Protein AF-A0A0F9NJD5-F1 (afdb_monomer)

Secondary structure (DSSP, 8-state):
-EESSGGGTT---TT--S-TT-EE----TTBTTHHHHHHHHHHHHHHTT--HHHHHHHHHHHHHHHHHHHHS--B---PPPPPS--GGGS---HHHHHHHHHHHHHHHHHHHHHHHT--------

Nearest PDB structures (foldseek):
  8gym-assembly1_t5  TM=2.959E-01  e=9.365E-01  Tetrahymena thermophila SB210
  6ipc-assembly1_F  TM=2.265E-01  e=3.013E+00  Homo sapiens

pLDDT: mean 86.17, std 15.07, range [48.91, 98.69]

Solvent-accessible surface area (backbone atoms only — not comparable to full-atom values): 7661 Å² total; per-residue (Å²): 73,37,60,93,45,79,90,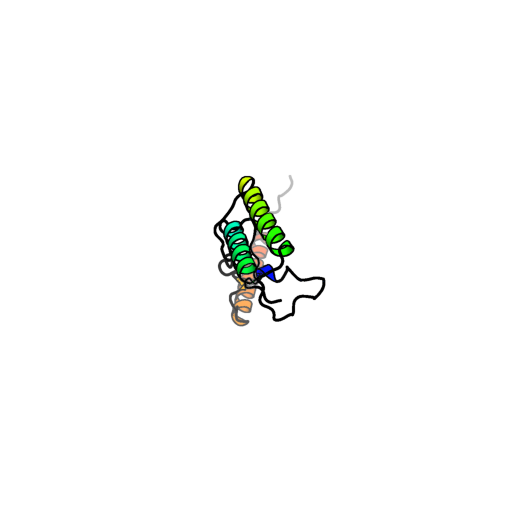46,71,82,67,74,69,92,81,64,79,63,53,67,80,43,80,49,86,86,80,48,54,47,26,68,62,31,33,60,52,37,39,52,48,27,54,53,39,50,76,73,66,52,58,70,66,61,36,49,52,32,43,53,47,18,51,51,22,50,55,49,39,74,80,42,84,57,42,79,83,76,76,82,78,74,74,78,77,55,84,81,73,54,87,68,49,73,69,56,52,54,55,52,50,52,56,51,53,53,51,52,53,51,52,50,50,55,61,72,74,64,72,80,83,79,80,84,128

Foldseek 3Di:
DDEPAPVCPVPDDPVCPDDPPDYDYDADLLAPCRLVVLLVVLVVCVVVPHDPVVSVVSNVVSVVSVVVVVVDHHDHDDHPDDPDDDPVPPPCDPVNVVVVVVVVVVVVVVVVVCVVVPDDDDDDD

Organism: NCBI:txid412755

Mean predicted aligned error: 13.45 Å

Structure (mmCIF, N/CA/C/O backbone):
data_AF-A0A0F9NJD5-F1
#
_entry.id   AF-A0A0F9NJD5-F1
#
loop_
_atom_site.group_PDB
_atom_site.id
_atom_site.type_symbol
_atom_site.label_atom_id
_atom_site.label_alt_id
_atom_site.label_comp_id
_atom_site.label_asym_id
_atom_site.label_entity_id
_atom_site.label_seq_id
_atom_site.pdbx_PDB_ins_code
_atom_site.Cartn_x
_atom_site.Cartn_y
_atom_site.Cartn_z
_atom_site.occupancy
_atom_site.B_iso_or_equiv
_atom_site.auth_seq_id
_atom_site.auth_comp_id
_atom_site.auth_asym_id
_atom_site.auth_atom_id
_atom_site.pdbx_PDB_model_num
ATOM 1 N N . MET A 1 1 ? 0.118 -15.880 6.709 1.00 90.31 1 MET A N 1
ATOM 2 C CA . MET A 1 1 ? -0.536 -14.873 5.875 1.00 90.31 1 MET A CA 1
ATOM 3 C C . MET A 1 1 ? -0.561 -15.337 4.432 1.00 90.31 1 MET A C 1
ATOM 5 O O . MET A 1 1 ? 0.394 -15.970 3.986 1.00 90.31 1 MET A O 1
ATOM 9 N N . ILE A 1 2 ? -1.639 -15.016 3.721 1.00 92.00 2 ILE A N 1
ATOM 10 C CA . ILE A 1 2 ? -1.858 -15.332 2.306 1.00 92.00 2 ILE A CA 1
ATOM 11 C C . ILE A 1 2 ? -1.701 -14.042 1.497 1.00 92.00 2 ILE A C 1
ATOM 13 O O . ILE A 1 2 ? -2.419 -13.074 1.734 1.00 92.00 2 ILE A O 1
ATOM 17 N N . HIS A 1 3 ? -0.789 -14.029 0.523 1.00 92.81 3 HIS A N 1
ATOM 18 C CA . HIS A 1 3 ? -0.628 -12.903 -0.404 1.00 92.81 3 HIS A CA 1
ATOM 19 C C . HIS A 1 3 ? -1.427 -13.122 -1.687 1.00 92.81 3 HIS A C 1
ATOM 21 O O . HIS A 1 3 ? -1.485 -14.233 -2.207 1.00 92.81 3 HIS A O 1
ATOM 27 N N . ALA A 1 4 ? -1.957 -12.043 -2.268 1.00 89.69 4 ALA A N 1
ATOM 28 C CA . ALA A 1 4 ? -2.620 -12.090 -3.579 1.00 89.69 4 ALA A CA 1
ATOM 29 C C . ALA A 1 4 ? -1.657 -12.378 -4.753 1.00 89.69 4 ALA A C 1
ATOM 31 O O . ALA A 1 4 ? -2.088 -12.733 -5.848 1.00 89.69 4 ALA A O 1
ATOM 32 N N . ARG A 1 5 ? -0.350 -12.190 -4.537 1.00 89.19 5 ARG A N 1
ATOM 33 C CA . ARG A 1 5 ? 0.719 -12.344 -5.528 1.00 89.19 5 ARG A CA 1
ATOM 34 C C . ARG A 1 5 ? 1.694 -13.425 -5.085 1.00 89.19 5 ARG A C 1
ATOM 36 O O . ARG A 1 5 ? 2.274 -13.321 -4.007 1.00 89.19 5 ARG A O 1
ATOM 43 N N . GLU A 1 6 ? 1.929 -14.418 -5.937 1.00 88.62 6 GLU A N 1
ATOM 44 C CA . GLU A 1 6 ? 2.826 -15.537 -5.621 1.00 88.62 6 GLU A CA 1
ATOM 45 C C . GLU A 1 6 ? 4.279 -15.076 -5.405 1.00 88.62 6 GLU A C 1
ATOM 47 O O . GLU A 1 6 ? 4.971 -15.568 -4.514 1.00 88.62 6 GLU A O 1
ATOM 52 N N . ASP A 1 7 ? 4.721 -14.038 -6.126 1.00 87.31 7 ASP A N 1
ATOM 53 C CA . ASP A 1 7 ? 6.053 -13.444 -5.965 1.00 87.31 7 ASP A CA 1
ATOM 54 C C . ASP A 1 7 ? 6.249 -12.703 -4.626 1.00 87.31 7 ASP A C 1
ATOM 56 O O . ASP A 1 7 ? 7.376 -12.348 -4.260 1.00 87.31 7 ASP A O 1
ATOM 60 N N . TYR A 1 8 ? 5.176 -12.497 -3.855 1.00 91.75 8 TYR A N 1
ATOM 61 C CA . TYR A 1 8 ? 5.230 -11.913 -2.513 1.00 91.75 8 TYR A CA 1
ATOM 62 C C . TYR A 1 8 ? 5.348 -12.954 -1.401 1.00 91.75 8 TYR A C 1
ATOM 64 O O . TYR A 1 8 ? 5.626 -12.573 -0.268 1.00 91.75 8 TYR A O 1
ATOM 72 N N . ASN A 1 9 ? 5.293 -14.255 -1.706 1.00 90.38 9 ASN A N 1
ATOM 73 C CA . ASN A 1 9 ? 5.506 -15.321 -0.717 1.00 90.38 9 ASN A CA 1
ATOM 74 C C . ASN A 1 9 ? 6.897 -15.281 -0.053 1.00 90.38 9 ASN A C 1
ATOM 76 O O . ASN A 1 9 ? 7.114 -15.920 0.971 1.00 90.38 9 ASN A O 1
ATOM 80 N N . ARG A 1 10 ? 7.847 -14.500 -0.581 1.00 91.94 10 ARG A N 1
ATOM 81 C CA . ARG A 1 10 ? 9.134 -14.224 0.081 1.00 91.94 10 ARG A CA 1
ATOM 82 C C . ARG A 1 10 ? 9.047 -13.224 1.243 1.00 91.94 10 ARG A C 1
ATOM 84 O O . ARG A 1 10 ? 9.979 -13.137 2.033 1.00 91.94 10 ARG A O 1
ATOM 91 N N . ILE A 1 11 ? 7.980 -12.431 1.315 1.00 91.00 11 ILE A N 1
ATOM 92 C CA . ILE A 1 11 ? 7.742 -11.451 2.379 1.00 91.00 11 ILE A CA 1
ATOM 93 C C . ILE A 1 11 ? 6.932 -12.171 3.448 1.00 91.00 11 ILE A C 1
ATOM 95 O O . ILE A 1 11 ? 5.827 -12.624 3.163 1.00 91.00 11 ILE A O 1
ATOM 99 N N . GLN A 1 12 ? 7.490 -12.296 4.650 1.00 91.31 12 GLN A N 1
ATOM 100 C CA . GLN A 1 12 ? 6.913 -13.042 5.769 1.00 91.31 12 GLN A CA 1
ATOM 101 C C . GLN A 1 12 ? 6.932 -12.195 7.042 1.00 91.31 12 GLN A C 1
ATOM 103 O O . GLN A 1 12 ? 7.767 -11.299 7.169 1.00 91.31 12 GLN A O 1
ATOM 108 N N . ASP A 1 13 ? 6.021 -12.481 7.971 1.00 93.12 13 ASP A N 1
ATOM 109 C CA . ASP A 1 13 ? 6.026 -11.889 9.310 1.00 93.12 13 ASP A CA 1
ATOM 110 C C . ASP A 1 13 ? 6.982 -12.678 10.226 1.00 93.12 13 ASP A C 1
ATOM 112 O O . ASP A 1 13 ? 6.637 -13.783 10.656 1.00 93.12 13 ASP A O 1
ATOM 116 N N . PRO A 1 14 ? 8.176 -12.148 10.558 1.00 92.56 14 PRO A N 1
ATOM 117 C CA . PRO A 1 14 ? 9.144 -12.865 11.385 1.00 92.56 14 PRO A CA 1
ATOM 118 C C . PRO A 1 14 ? 8.669 -13.059 12.829 1.00 92.56 14 PRO A C 1
ATOM 120 O O . PRO A 1 14 ? 9.185 -13.930 13.524 1.00 92.56 14 PRO A O 1
ATOM 123 N N . ALA A 1 15 ? 7.711 -12.253 13.2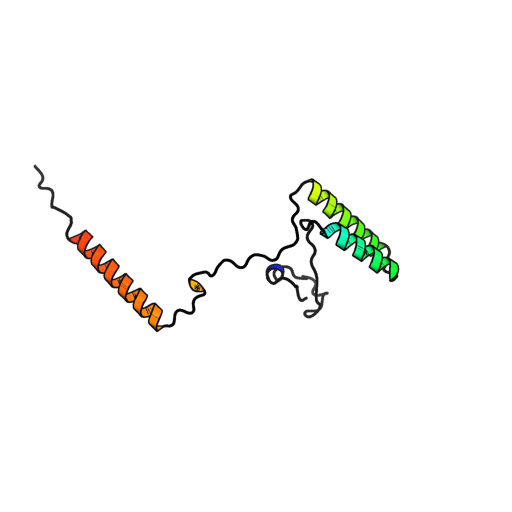96 1.00 95.19 15 ALA A N 1
ATOM 124 C CA . ALA A 1 15 ? 7.172 -12.360 14.645 1.00 95.19 15 ALA A CA 1
ATOM 125 C C . ALA A 1 15 ? 6.013 -13.367 14.746 1.00 95.19 15 ALA A C 1
ATOM 127 O O . ALA A 1 15 ? 5.595 -13.674 15.862 1.00 95.19 15 ALA A O 1
ATOM 128 N N . GLY A 1 16 ? 5.489 -13.864 13.615 1.00 92.94 16 GLY A N 1
ATOM 129 C CA . GLY A 1 16 ? 4.385 -14.829 13.576 1.00 92.94 16 GLY A CA 1
ATOM 130 C C . GLY A 1 16 ? 3.090 -14.325 14.222 1.00 92.94 16 GLY A C 1
ATOM 131 O O . GLY A 1 16 ? 2.319 -15.119 14.754 1.00 92.94 16 GLY A O 1
ATOM 132 N N . LYS A 1 17 ? 2.874 -13.007 14.227 1.00 96.56 17 LYS A N 1
ATOM 133 C CA . LYS A 1 17 ? 1.680 -12.352 14.770 1.00 96.56 17 LYS A CA 1
ATOM 134 C C . LYS A 1 17 ? 0.507 -12.386 13.798 1.00 96.56 17 LYS A C 1
ATOM 136 O O . LYS A 1 17 ? -0.630 -12.336 14.253 1.00 96.56 17 LYS A O 1
ATOM 141 N N . ILE A 1 18 ? 0.775 -12.462 12.496 1.00 94.56 18 ILE A N 1
ATOM 142 C CA . ILE A 1 18 ? -0.263 -12.581 11.471 1.00 94.56 18 ILE A CA 1
ATOM 143 C C . ILE A 1 18 ? -0.574 -14.072 11.241 1.00 94.56 18 ILE A C 1
ATOM 145 O O . ILE A 1 18 ? 0.330 -14.820 10.842 1.00 94.56 18 ILE A O 1
ATOM 149 N N . PRO A 1 19 ? -1.826 -14.524 11.452 1.00 96.19 19 PRO A N 1
ATOM 150 C CA . PRO A 1 19 ? -2.264 -15.886 11.168 1.00 96.19 19 PRO A CA 1
ATOM 151 C C . PRO A 1 19 ? -1.862 -16.386 9.777 1.00 96.19 19 PRO A C 1
ATOM 153 O O . PRO A 1 19 ? -1.709 -15.626 8.812 1.00 96.19 19 PRO A O 1
ATOM 156 N N . ILE A 1 20 ? -1.670 -17.703 9.654 1.00 93.88 20 ILE A N 1
ATOM 157 C CA . ILE A 1 20 ? -1.191 -18.308 8.405 1.00 93.88 20 ILE A CA 1
ATOM 158 C C . ILE A 1 20 ? -2.185 -18.117 7.250 1.00 93.88 20 ILE A C 1
ATOM 160 O O . ILE A 1 20 ? -1.762 -17.917 6.114 1.00 93.88 20 ILE A O 1
ATOM 164 N N . ASP A 1 21 ? -3.470 -18.089 7.565 1.00 95.31 21 ASP A N 1
ATOM 165 C CA . ASP A 1 21 ? -4.613 -18.007 6.663 1.00 95.31 21 ASP A CA 1
ATOM 166 C C . ASP A 1 21 ? -5.171 -16.588 6.486 1.00 95.31 21 ASP A C 1
ATOM 168 O O . ASP A 1 21 ? -6.071 -16.386 5.673 1.00 95.31 21 ASP A O 1
ATOM 172 N N . GLU A 1 22 ? -4.628 -15.589 7.190 1.00 96.12 22 GLU A N 1
ATOM 173 C CA . GLU A 1 22 ? -5.085 -14.207 7.045 1.00 96.12 22 GLU A CA 1
ATOM 174 C C . GLU A 1 22 ? -4.681 -13.644 5.669 1.00 96.12 22 GLU A C 1
ATOM 176 O O . GLU A 1 22 ? -3.484 -13.644 5.341 1.00 96.12 22 GLU A O 1
ATOM 181 N N . PRO A 1 23 ? -5.638 -13.166 4.848 1.00 96.00 23 PRO A N 1
ATOM 182 C CA . PRO A 1 23 ? -5.333 -12.523 3.580 1.00 96.00 23 PRO A CA 1
ATOM 183 C C . PRO A 1 23 ? -4.716 -11.146 3.821 1.00 96.00 23 PRO A C 1
ATOM 185 O O . PRO A 1 23 ? -5.301 -10.288 4.479 1.00 96.00 23 PRO A O 1
ATOM 188 N N . VAL A 1 24 ? -3.545 -10.916 3.234 1.00 95.56 24 VAL A N 1
ATOM 189 C CA . VAL A 1 24 ? -2.802 -9.661 3.352 1.00 95.56 24 VAL A CA 1
ATOM 190 C C . VAL A 1 24 ? -2.600 -9.050 1.971 1.00 95.56 24 VAL A C 1
ATOM 192 O O . VAL A 1 24 ? -2.333 -9.739 0.982 1.00 95.56 24 VAL A O 1
ATOM 195 N N . PHE A 1 25 ? -2.717 -7.725 1.908 1.00 94.31 25 PH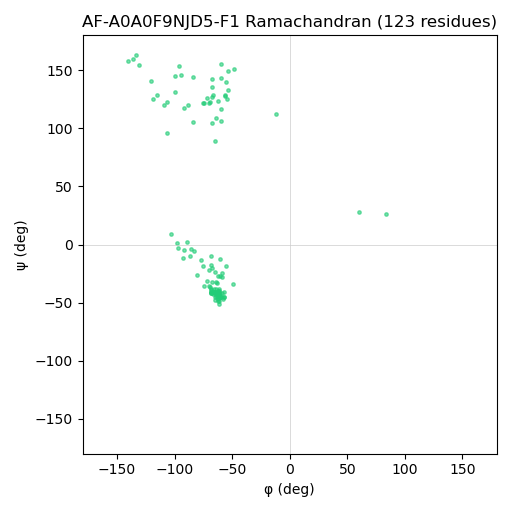E A N 1
ATOM 196 C CA . PHE A 1 25 ? -2.480 -6.950 0.700 1.00 94.31 25 PHE A CA 1
ATOM 197 C C . PHE A 1 25 ? -1.277 -6.026 0.885 1.00 94.31 25 PHE A C 1
ATOM 199 O O . PHE A 1 25 ? -1.202 -5.272 1.852 1.00 94.31 25 PHE A O 1
ATOM 206 N N . LEU A 1 26 ? -0.334 -6.081 -0.057 1.00 94.25 26 LEU A N 1
ATOM 207 C CA . LEU A 1 26 ? 0.863 -5.247 -0.054 1.00 94.25 26 LEU A CA 1
ATOM 208 C C . LEU A 1 26 ? 0.773 -4.199 -1.163 1.00 94.25 26 LEU A C 1
ATOM 210 O O . LEU A 1 26 ? 0.742 -4.544 -2.345 1.00 94.25 26 LEU A O 1
ATOM 214 N N . ILE A 1 27 ? 0.819 -2.929 -0.771 1.00 95.62 27 ILE A N 1
ATOM 215 C CA . ILE A 1 27 ? 0.900 -1.784 -1.681 1.00 95.62 27 ILE A CA 1
ATOM 216 C C . ILE A 1 27 ? 2.358 -1.327 -1.749 1.00 95.62 27 ILE A C 1
ATOM 218 O O . ILE A 1 27 ? 3.006 -1.156 -0.715 1.00 95.62 27 ILE A O 1
ATOM 222 N N . ARG A 1 28 ? 2.900 -1.125 -2.956 1.00 95.25 28 ARG A N 1
ATOM 223 C CA . ARG A 1 28 ? 4.280 -0.645 -3.130 1.00 95.25 28 ARG A CA 1
ATOM 224 C C . ARG A 1 28 ? 4.295 0.855 -3.407 1.00 95.25 28 ARG A C 1
ATOM 226 O O . ARG A 1 28 ? 3.468 1.357 -4.152 1.00 95.25 28 ARG A O 1
ATOM 233 N N . GLY A 1 29 ? 5.311 1.570 -2.915 1.00 97.00 29 GLY A N 1
ATOM 234 C CA . GLY A 1 29 ? 5.506 2.997 -3.235 1.00 97.00 29 GLY A CA 1
ATOM 235 C C . GLY A 1 29 ? 5.665 3.287 -4.735 1.00 97.00 29 GLY A C 1
ATOM 236 O O . GLY A 1 29 ? 5.338 4.373 -5.199 1.00 97.00 29 GLY A O 1
ATOM 237 N N . GLN A 1 30 ? 6.101 2.293 -5.512 1.00 97.06 30 GLN A N 1
ATOM 238 C CA . GLN A 1 30 ? 6.214 2.384 -6.969 1.00 97.06 30 GLN A CA 1
ATOM 239 C C . GLN A 1 30 ? 4.857 2.433 -7.690 1.00 97.06 30 GLN A C 1
ATOM 241 O O . GLN A 1 30 ? 4.784 2.881 -8.836 1.00 97.06 30 GLN A O 1
ATOM 246 N N . ASP A 1 31 ? 3.800 1.954 -7.041 1.00 97.25 31 ASP A N 1
ATOM 247 C CA . ASP A 1 31 ? 2.471 1.861 -7.623 1.00 97.25 31 ASP A CA 1
ATOM 248 C C . ASP A 1 31 ? 1.848 3.253 -7.678 1.00 97.25 31 ASP A C 1
ATOM 250 O O . ASP A 1 31 ? 1.684 3.908 -6.653 1.00 97.25 31 ASP A O 1
ATOM 254 N N . THR A 1 32 ? 1.477 3.706 -8.875 1.00 97.81 32 THR A N 1
ATOM 255 C CA . THR A 1 32 ? 1.027 5.092 -9.111 1.00 97.81 32 THR A CA 1
ATOM 256 C C . THR A 1 32 ? -0.189 5.479 -8.266 1.00 97.81 32 THR A C 1
ATOM 258 O O . THR A 1 32 ? -0.321 6.646 -7.938 1.00 97.81 32 THR A O 1
ATOM 261 N N . VAL A 1 33 ? -1.034 4.509 -7.898 1.00 97.94 33 VAL A N 1
ATOM 262 C CA . VAL A 1 33 ? -2.244 4.687 -7.068 1.00 97.94 33 VAL A CA 1
ATOM 263 C C . VAL A 1 33 ? -2.025 4.358 -5.586 1.00 97.94 33 VAL A C 1
ATOM 265 O O . VAL A 1 33 ? -2.964 4.354 -4.793 1.00 97.94 33 VAL A O 1
ATOM 268 N N . GLY A 1 34 ? -0.800 3.980 -5.217 1.00 98.12 34 GLY A N 1
ATOM 269 C CA . GLY A 1 34 ? -0.472 3.496 -3.885 1.00 98.12 34 GLY A CA 1
ATOM 270 C C . GLY A 1 34 ? -0.720 4.526 -2.777 1.00 98.12 34 GLY A C 1
ATOM 271 O O . GLY A 1 34 ? -1.405 4.183 -1.814 1.00 98.12 34 GLY A O 1
ATOM 272 N N . PRO A 1 35 ? -0.207 5.769 -2.888 1.00 98.56 35 PRO A N 1
ATOM 273 C CA . PRO A 1 35 ? -0.435 6.791 -1.873 1.00 98.56 35 PRO A CA 1
ATOM 274 C C . PRO A 1 35 ? -1.917 7.067 -1.619 1.00 98.56 35 PRO A C 1
ATOM 276 O O . PRO A 1 35 ? -2.343 7.136 -0.470 1.00 98.56 35 PRO A O 1
ATOM 279 N N . GLU A 1 36 ? -2.711 7.195 -2.681 1.00 98.50 36 GLU A N 1
ATOM 280 C CA . GLU A 1 36 ? -4.145 7.472 -2.603 1.00 98.50 36 GLU A CA 1
ATOM 281 C C . GLU A 1 36 ? -4.904 6.312 -1.954 1.00 98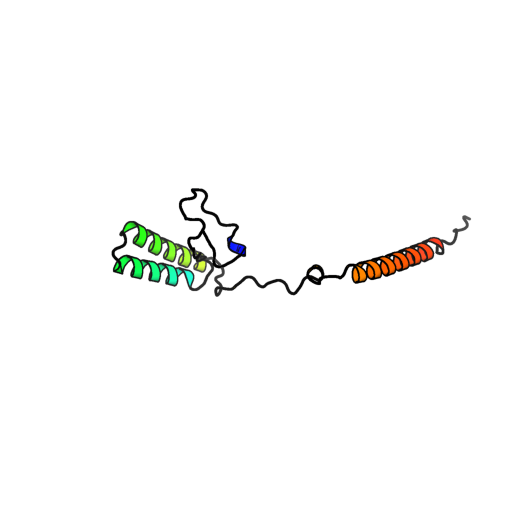.50 36 GLU A C 1
ATOM 283 O O . GLU A 1 36 ? -5.815 6.541 -1.164 1.00 98.50 36 GLU A O 1
ATOM 288 N N . ALA A 1 37 ? -4.514 5.066 -2.236 1.00 98.44 37 ALA A N 1
ATOM 289 C CA . ALA A 1 37 ? -5.117 3.894 -1.608 1.00 98.44 37 ALA A CA 1
ATOM 290 C C . ALA A 1 37 ? -4.844 3.835 -0.095 1.00 98.44 37 ALA A C 1
ATOM 292 O O . ALA A 1 37 ? -5.747 3.514 0.678 1.00 98.44 37 ALA A O 1
ATOM 293 N N . VAL A 1 38 ? -3.622 4.166 0.339 1.00 98.56 38 VAL A N 1
ATOM 294 C CA . VAL A 1 38 ? -3.265 4.216 1.769 1.00 98.56 38 VAL A CA 1
ATOM 295 C C . VAL A 1 38 ? -3.986 5.365 2.479 1.00 98.56 38 VAL A C 1
ATOM 297 O O . VAL A 1 38 ? -4.492 5.178 3.585 1.00 98.56 38 VAL A O 1
ATOM 300 N N . GLU A 1 39 ? -4.092 6.529 1.836 1.00 98.50 39 GLU A N 1
ATOM 301 C CA . GLU A 1 39 ? -4.852 7.672 2.357 1.00 98.50 39 GLU A CA 1
ATOM 302 C C . GLU A 1 39 ? -6.340 7.319 2.519 1.00 98.50 39 GLU A C 1
ATOM 304 O O . GLU A 1 39 ? -6.910 7.489 3.596 1.00 98.50 39 GLU A O 1
ATOM 309 N N . ALA A 1 40 ? -6.953 6.730 1.487 1.00 98.62 40 ALA A N 1
ATOM 310 C CA . ALA A 1 40 ? -8.347 6.294 1.527 1.00 98.62 40 ALA A CA 1
ATOM 311 C C . ALA A 1 40 ? -8.589 5.228 2.608 1.00 98.62 40 ALA A C 1
ATOM 313 O O . ALA A 1 40 ? -9.615 5.252 3.290 1.00 98.62 40 ALA A O 1
ATOM 314 N N . TRP A 1 41 ? -7.639 4.308 2.806 1.00 98.56 41 TRP A N 1
ATOM 315 C CA . TRP A 1 41 ? -7.693 3.355 3.913 1.00 98.56 41 TRP A CA 1
ATOM 316 C C . TRP A 1 41 ? -7.691 4.068 5.270 1.00 98.56 41 TRP A C 1
ATOM 318 O O . TRP A 1 41 ? -8.515 3.743 6.124 1.00 98.56 41 TRP A O 1
ATOM 328 N N . ALA A 1 42 ? -6.823 5.068 5.454 1.00 98.56 42 ALA A N 1
ATOM 329 C CA . ALA A 1 42 ? -6.737 5.831 6.697 1.00 98.56 42 ALA A CA 1
ATOM 330 C C . ALA A 1 42 ? -8.046 6.581 6.992 1.00 98.56 42 ALA A C 1
ATOM 332 O O . ALA A 1 42 ? -8.532 6.541 8.120 1.00 98.56 42 ALA A O 1
ATOM 333 N N . GLU A 1 43 ? -8.659 7.199 5.978 1.00 98.56 43 GLU A N 1
ATOM 334 C CA . GLU A 1 43 ? -9.964 7.859 6.110 1.00 98.56 43 GLU A CA 1
ATOM 335 C C . GLU A 1 43 ? -11.081 6.888 6.514 1.00 98.56 43 GLU A C 1
ATOM 337 O O . GLU A 1 43 ? -11.944 7.225 7.328 1.00 98.56 43 GLU A O 1
ATOM 342 N N . LEU A 1 44 ? -11.102 5.686 5.934 1.00 98.69 44 LEU A N 1
ATOM 343 C CA . LEU A 1 44 ? -12.090 4.662 6.279 1.00 98.69 44 LEU A CA 1
ATOM 344 C C . LEU A 1 44 ? -11.867 4.128 7.698 1.00 98.69 44 LEU A C 1
ATOM 346 O O . LEU A 1 44 ? -12.832 3.979 8.446 1.00 98.69 44 LEU A O 1
ATOM 350 N N . ALA A 1 45 ? -10.614 3.893 8.085 1.00 98.38 45 ALA A N 1
ATOM 351 C CA . ALA A 1 45 ? -10.255 3.464 9.433 1.00 98.38 45 ALA A CA 1
ATOM 352 C C . ALA A 1 45 ? -10.635 4.522 10.484 1.00 98.38 45 ALA A C 1
ATOM 354 O O . ALA A 1 45 ? -11.221 4.186 11.512 1.00 98.38 45 ALA A O 1
ATOM 355 N N . GLU A 1 46 ? -10.381 5.803 10.203 1.00 98.50 46 GLU A N 1
ATOM 356 C CA . GLU A 1 46 ? -10.773 6.93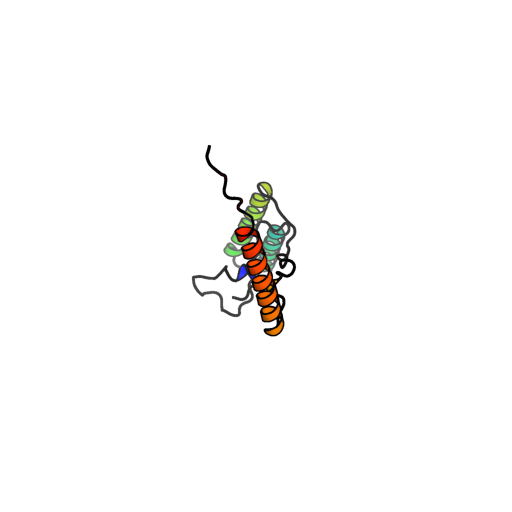2 11.056 1.00 98.50 46 GLU A CA 1
ATOM 357 C C . GLU A 1 46 ? -12.290 7.006 11.248 1.00 98.50 46 GLU A C 1
ATOM 359 O O . GLU A 1 46 ? -12.766 7.104 12.378 1.00 98.50 46 GLU A O 1
ATOM 364 N N . LYS A 1 47 ? -13.067 6.858 10.167 1.00 98.50 47 LYS A N 1
ATOM 365 C CA . LYS A 1 47 ? -14.540 6.818 10.230 1.00 98.50 47 LYS A CA 1
ATOM 366 C C . LYS A 1 47 ? -15.075 5.658 11.074 1.00 98.50 47 LYS A C 1
ATOM 368 O O . LYS A 1 47 ? -16.166 5.770 11.627 1.00 98.50 47 LYS A O 1
ATOM 373 N N . LEU A 1 48 ? -14.323 4.563 11.177 1.00 98.44 48 LEU A N 1
ATOM 374 C CA . LEU A 1 48 ? -14.654 3.404 12.011 1.00 98.44 48 LEU A CA 1
ATOM 375 C C . LEU A 1 48 ? -14.109 3.511 13.447 1.00 98.44 48 LEU A C 1
ATOM 377 O O . LEU A 1 48 ? -14.311 2.593 14.239 1.00 98.44 48 LEU A O 1
ATOM 381 N N . GLY A 1 49 ? -13.456 4.623 13.801 1.00 98.31 49 GLY A N 1
ATOM 382 C CA . GLY A 1 49 ? -12.955 4.877 15.151 1.00 98.31 49 GLY A CA 1
ATOM 383 C C . GLY A 1 49 ? -11.597 4.244 15.453 1.00 98.31 49 GLY A C 1
ATOM 384 O O . GLY A 1 49 ? -11.309 3.957 16.615 1.00 98.31 49 GLY A O 1
ATOM 385 N N . ALA A 1 50 ? -10.763 4.001 14.437 1.00 98.12 50 ALA A N 1
ATOM 386 C CA . ALA A 1 50 ? -9.385 3.567 14.651 1.00 98.12 50 ALA A CA 1
ATOM 387 C C . ALA A 1 50 ? -8.578 4.596 15.469 1.00 98.12 50 ALA A C 1
ATOM 389 O O . ALA A 1 50 ? -8.878 5.790 15.482 1.00 98.12 50 ALA A O 1
ATOM 390 N N . GLY A 1 51 ? -7.527 4.124 16.145 1.00 98.12 51 GLY A N 1
ATOM 391 C CA . GLY A 1 51 ? -6.627 4.979 16.918 1.00 98.12 51 GLY A CA 1
ATOM 392 C C . GLY A 1 51 ? -5.948 6.049 16.057 1.00 98.12 51 GLY A C 1
ATOM 393 O O . GLY A 1 51 ? -5.572 5.812 14.908 1.00 98.12 51 GLY A O 1
ATOM 394 N N . SER A 1 52 ? -5.761 7.245 16.618 1.00 97.81 52 SER A N 1
ATOM 395 C CA . SER A 1 52 ? -5.117 8.362 15.911 1.00 97.81 52 SER A CA 1
ATOM 396 C C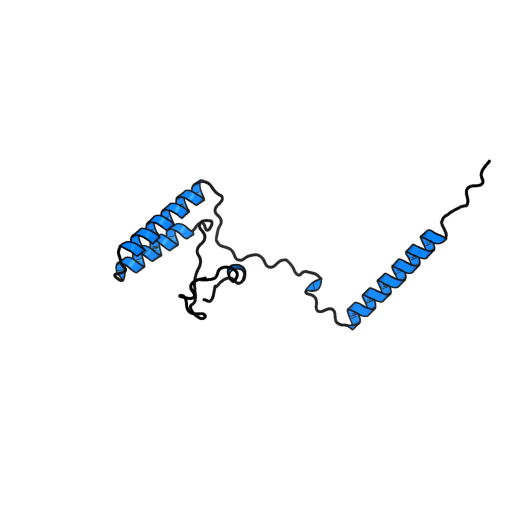 . SER A 1 52 ? -3.669 8.064 15.509 1.00 97.81 52 SER A C 1
ATOM 398 O O . SER A 1 52 ? -3.164 8.626 14.541 1.00 97.81 52 SER A O 1
ATOM 400 N N . ASP A 1 53 ? -2.998 7.181 16.246 1.00 98.44 53 ASP A N 1
ATOM 401 C CA . ASP A 1 53 ? -1.632 6.737 15.990 1.00 98.44 53 ASP A CA 1
ATOM 402 C C . ASP A 1 53 ? -1.508 5.956 14.675 1.00 98.44 53 ASP A C 1
ATOM 404 O O . ASP A 1 53 ? -0.646 6.280 13.856 1.00 98.44 53 ASP A O 1
ATOM 408 N N . ILE A 1 54 ? -2.389 4.981 14.424 1.00 97.88 54 ILE A N 1
ATOM 409 C CA . ILE A 1 54 ? -2.356 4.198 13.181 1.00 97.88 54 ILE A CA 1
ATOM 410 C C . ILE A 1 54 ? -2.779 5.036 11.969 1.00 97.88 54 ILE A C 1
ATOM 412 O O . ILE A 1 54 ? -2.188 4.907 10.896 1.00 97.88 54 ILE A O 1
ATOM 416 N N . ILE A 1 55 ? -3.741 5.947 12.148 1.00 98.62 55 ILE A N 1
ATOM 417 C CA . ILE A 1 55 ? -4.181 6.877 11.097 1.00 98.62 55 ILE A CA 1
ATOM 418 C C . ILE A 1 55 ? -3.023 7.791 10.692 1.00 98.62 55 ILE A C 1
ATOM 420 O O . ILE A 1 55 ? -2.717 7.910 9.505 1.00 98.62 55 ILE A O 1
ATOM 424 N N . LEU A 1 56 ? -2.340 8.394 11.672 1.00 98.50 56 LEU A N 1
ATOM 425 C CA . LEU A 1 56 ? -1.182 9.246 11.413 1.00 98.50 56 LEU A CA 1
ATOM 426 C C . LEU A 1 56 ? -0.082 8.471 10.682 1.00 98.50 56 LEU A C 1
ATOM 428 O O . LEU A 1 56 ? 0.441 8.957 9.683 1.00 98.50 56 LEU A O 1
ATOM 432 N N . LYS A 1 57 ? 0.219 7.241 11.117 1.00 98.62 57 LYS A N 1
ATOM 433 C CA . LYS A 1 57 ? 1.234 6.399 10.467 1.00 98.62 57 LYS A CA 1
ATOM 434 C C . LYS A 1 57 ? 0.889 6.070 9.019 1.00 98.62 57 LYS A C 1
ATOM 436 O O . LYS A 1 57 ? 1.779 6.100 8.173 1.00 98.62 57 LYS A O 1
ATOM 441 N N . ALA A 1 58 ? -0.376 5.790 8.716 1.00 98.50 58 ALA A N 1
ATOM 442 C CA . ALA A 1 58 ? -0.812 5.544 7.345 1.00 98.50 58 ALA A CA 1
ATOM 443 C C . ALA A 1 58 ? -0.667 6.798 6.464 1.00 98.50 58 ALA A C 1
ATOM 445 O O . ALA A 1 58 ? -0.100 6.709 5.375 1.00 98.50 58 ALA A O 1
ATOM 446 N N . ARG A 1 59 ? -1.084 7.973 6.955 1.00 98.69 59 ARG A N 1
ATOM 447 C CA . ARG A 1 59 ? -0.943 9.254 6.235 1.00 98.69 59 ARG A CA 1
ATOM 448 C C . ARG A 1 59 ? 0.521 9.632 5.987 1.00 98.69 59 ARG A C 1
ATOM 450 O O . ARG A 1 59 ? 0.894 9.956 4.861 1.00 98.69 59 ARG A O 1
ATOM 457 N N . GLU A 1 60 ? 1.371 9.504 7.008 1.00 98.69 60 GLU A N 1
ATOM 458 C CA . GLU A 1 60 ? 2.827 9.686 6.882 1.00 98.69 60 GLU A CA 1
ATOM 459 C C . GLU A 1 60 ? 3.413 8.741 5.821 1.00 98.69 60 GLU A C 1
ATOM 461 O O . GLU A 1 60 ? 4.262 9.138 5.021 1.00 98.69 60 GLU A O 1
ATOM 466 N N . HIS A 1 61 ? 2.944 7.489 5.777 1.00 98.44 61 HIS A N 1
ATOM 467 C CA . HIS A 1 61 ? 3.405 6.520 4.789 1.00 98.44 61 HIS A CA 1
ATOM 468 C C . HIS A 1 61 ? 2.950 6.876 3.370 1.00 98.44 61 HIS A C 1
ATOM 470 O O . HIS A 1 61 ? 3.753 6.797 2.440 1.00 98.44 61 HIS A O 1
ATOM 476 N N . ALA A 1 62 ? 1.706 7.330 3.193 1.00 98.62 62 ALA A N 1
ATOM 477 C CA . ALA A 1 62 ? 1.213 7.821 1.909 1.00 98.62 62 ALA A CA 1
ATOM 478 C C . ALA A 1 62 ? 2.064 8.999 1.396 1.00 98.62 62 ALA A C 1
ATOM 480 O O . ALA A 1 62 ? 2.444 9.037 0.223 1.00 98.62 62 ALA A O 1
ATOM 481 N N . GLU A 1 63 ? 2.449 9.929 2.270 1.00 98.62 63 GLU A N 1
ATOM 482 C CA . GLU A 1 63 ? 3.330 11.041 1.905 1.00 98.62 63 GLU A CA 1
ATOM 483 C C . GLU A 1 63 ? 4.763 10.597 1.581 1.00 98.62 63 GLU A C 1
ATOM 485 O O . GLU A 1 63 ? 5.360 11.071 0.606 1.00 98.62 63 GLU A O 1
ATOM 490 N N . ALA A 1 64 ? 5.295 9.620 2.315 1.00 98.50 64 ALA A N 1
ATOM 491 C CA . ALA A 1 64 ? 6.574 9.002 1.982 1.00 98.50 64 ALA A CA 1
ATOM 492 C C . ALA A 1 64 ? 6.531 8.326 0.600 1.00 98.50 64 ALA A C 1
ATOM 494 O O . ALA A 1 64 ? 7.478 8.454 -0.178 1.00 98.50 64 ALA A O 1
ATOM 495 N N . MET A 1 65 ? 5.423 7.663 0.252 1.00 98.56 65 MET A N 1
ATOM 496 C CA . MET A 1 65 ? 5.223 7.087 -1.079 1.00 98.56 65 MET A CA 1
ATOM 497 C C . MET A 1 65 ? 5.182 8.177 -2.160 1.00 98.56 65 MET A C 1
ATOM 499 O O . MET A 1 65 ? 5.872 8.033 -3.168 1.00 98.56 65 MET A O 1
ATOM 503 N N . ARG A 1 66 ? 4.466 9.293 -1.943 1.00 98.38 66 ARG A N 1
ATOM 504 C CA . ARG A 1 66 ? 4.460 10.451 -2.867 1.00 98.38 66 ARG A CA 1
ATOM 505 C C . ARG A 1 66 ? 5.867 11.010 -3.081 1.00 98.38 66 ARG A C 1
ATOM 507 O O . ARG A 1 66 ? 6.291 11.210 -4.217 1.00 98.38 66 ARG A O 1
ATOM 514 N N . THR A 1 67 ? 6.614 11.197 -1.995 1.00 98.19 67 THR A N 1
ATOM 515 C CA . THR A 1 67 ? 7.999 11.689 -2.034 1.00 98.19 67 THR A CA 1
ATOM 516 C C . THR A 1 67 ? 8.907 10.727 -2.796 1.00 98.19 67 THR A C 1
ATOM 518 O O . THR A 1 67 ? 9.705 11.140 -3.636 1.00 98.19 67 THR A O 1
ATOM 521 N N . TRP A 1 68 ? 8.759 9.423 -2.562 1.00 98.31 68 TRP A N 1
ATOM 522 C CA . TRP A 1 68 ? 9.518 8.412 -3.287 1.00 98.31 68 TRP A CA 1
ATOM 523 C C . TRP A 1 68 ? 9.215 8.453 -4.790 1.00 98.31 68 TRP A C 1
ATOM 525 O O . TRP A 1 68 ? 10.147 8.449 -5.593 1.00 98.31 68 TRP A O 1
ATOM 535 N N . GLN A 1 69 ? 7.939 8.564 -5.173 1.00 98.06 69 GLN A N 1
ATOM 536 C CA . GLN A 1 69 ? 7.501 8.668 -6.571 1.00 98.06 69 GLN A CA 1
ATOM 537 C C . GLN A 1 69 ? 7.968 9.942 -7.275 1.00 98.06 69 GLN A C 1
ATOM 539 O O . GLN A 1 69 ? 8.041 9.963 -8.500 1.00 98.06 69 GLN A O 1
ATOM 544 N N . TRP A 1 70 ? 8.270 11.005 -6.531 1.00 96.94 70 TRP A N 1
ATOM 545 C CA . TRP A 1 70 ? 8.845 12.219 -7.106 1.00 96.94 70 TRP A CA 1
ATOM 546 C C . TRP A 1 70 ? 10.275 11.987 -7.608 1.00 96.94 70 TRP A C 1
ATOM 548 O O . TRP A 1 70 ? 10.661 12.476 -8.667 1.00 96.94 70 TRP A O 1
ATOM 558 N N . CYS A 1 71 ? 11.055 11.211 -6.856 1.00 96.75 71 CYS A N 1
ATOM 559 C CA . CYS A 1 71 ? 12.465 10.952 -7.150 1.00 96.75 71 CYS A CA 1
ATOM 560 C C . CYS A 1 71 ? 12.698 9.691 -8.000 1.00 96.75 71 CYS A C 1
ATOM 562 O O . CYS A 1 71 ? 13.813 9.476 -8.473 1.00 96.75 71 CYS A O 1
ATOM 564 N N . HIS A 1 72 ? 11.681 8.845 -8.183 1.00 96.88 72 HIS A N 1
ATOM 565 C CA . HIS A 1 72 ? 11.803 7.541 -8.835 1.00 96.88 72 HIS A CA 1
ATOM 566 C C . HIS A 1 72 ? 10.691 7.309 -9.858 1.00 96.88 72 HIS A C 1
ATOM 568 O O . HIS A 1 72 ? 9.639 7.939 -9.836 1.00 96.88 72 HIS A O 1
ATOM 574 N N . SER A 1 73 ? 10.888 6.338 -10.748 1.00 92.62 73 SER A N 1
ATOM 575 C CA . SER A 1 73 ? 9.838 5.930 -11.677 1.00 92.62 73 SER A CA 1
ATOM 576 C C . SER A 1 73 ? 8.675 5.262 -10.941 1.00 92.62 73 SER A C 1
ATOM 578 O O . SER A 1 73 ? 8.858 4.265 -10.238 1.00 92.62 73 SER A O 1
ATOM 580 N N . LYS A 1 74 ? 7.464 5.766 -11.178 1.00 95.50 74 LYS A N 1
ATOM 581 C CA . LYS A 1 74 ? 6.203 5.115 -10.809 1.00 95.50 74 LYS A CA 1
ATOM 582 C C . LYS A 1 74 ? 5.624 4.335 -11.988 1.00 95.50 74 LYS A C 1
ATOM 584 O O . LYS A 1 74 ? 5.894 4.668 -13.142 1.00 95.50 74 LYS A O 1
ATOM 589 N N . LYS A 1 75 ? 4.840 3.294 -11.705 1.00 94.25 75 LYS A N 1
ATOM 590 C CA . LYS A 1 75 ? 4.150 2.488 -12.725 1.00 94.25 75 LYS A CA 1
ATOM 591 C C . LYS A 1 75 ? 2.709 2.192 -12.336 1.00 94.25 75 LYS A C 1
ATOM 593 O O . LYS A 1 75 ? 2.346 2.283 -11.163 1.00 94.25 75 LYS A O 1
ATOM 598 N N . THR A 1 76 ? 1.883 1.852 -13.316 1.00 95.38 76 THR A N 1
ATOM 599 C CA . THR A 1 76 ? 0.570 1.260 -13.046 1.00 95.38 76 THR A CA 1
ATOM 600 C C . THR A 1 76 ? 0.780 -0.130 -12.436 1.00 95.38 76 THR A C 1
ATOM 602 O O . THR A 1 76 ? 1.639 -0.858 -12.942 1.00 95.38 76 THR A O 1
ATOM 605 N N . PRO A 1 77 ? 0.050 -0.504 -11.367 1.00 93.31 77 PRO A N 1
ATOM 606 C CA . PRO A 1 77 ? 0.131 -1.847 -10.802 1.00 93.31 77 PRO A CA 1
ATOM 607 C C . PRO A 1 77 ? -0.106 -2.924 -11.860 1.00 93.31 77 PRO A C 1
ATOM 609 O O . PRO A 1 77 ? -1.056 -2.853 -12.637 1.00 93.31 77 PRO A O 1
ATOM 612 N N . ASP A 1 78 ? 0.758 -3.929 -11.863 1.00 91.38 78 ASP A N 1
ATOM 613 C CA . ASP A 1 78 ? 0.762 -5.042 -12.801 1.00 91.38 78 ASP A CA 1
ATOM 614 C C . ASP A 1 78 ? 1.103 -6.355 -12.082 1.00 91.38 78 ASP A C 1
ATOM 616 O O . ASP A 1 78 ? 1.723 -6.383 -11.009 1.00 91.38 78 ASP A O 1
ATOM 620 N N . LEU A 1 79 ? 0.699 -7.465 -12.699 1.00 87.31 79 LEU A N 1
ATOM 621 C CA . LEU A 1 79 ? 1.216 -8.781 -12.347 1.00 87.31 79 LEU A CA 1
ATOM 622 C C . LEU A 1 79 ? 2.536 -9.011 -13.089 1.00 87.31 79 LEU A C 1
ATOM 624 O O . LEU A 1 79 ? 2.666 -8.579 -14.239 1.00 87.31 79 LEU A O 1
ATOM 628 N N . PRO A 1 80 ? 3.514 -9.694 -12.468 1.00 83.88 80 PRO A N 1
ATOM 629 C CA . PRO A 1 80 ? 4.710 -10.096 -13.186 1.00 83.88 80 PRO A CA 1
ATOM 630 C C . PRO A 1 80 ? 4.288 -10.934 -14.395 1.00 83.88 80 PRO A C 1
ATOM 632 O O . PRO A 1 80 ? 3.497 -11.871 -14.268 1.00 83.88 80 PRO A O 1
ATOM 635 N N . GLN A 1 81 ? 4.784 -10.579 -15.580 1.00 78.75 81 GLN A N 1
ATOM 636 C CA . GLN A 1 81 ? 4.517 -11.383 -16.764 1.00 78.75 81 GLN A CA 1
ATOM 637 C C . GLN A 1 81 ? 5.122 -12.768 -16.537 1.00 78.75 81 GLN A C 1
ATOM 639 O O . GLN A 1 81 ? 6.320 -12.890 -16.273 1.00 78.75 81 GLN A O 1
ATOM 644 N N . ARG A 1 82 ? 4.294 -13.814 -16.638 1.00 66.88 82 ARG A N 1
ATOM 645 C CA . ARG A 1 82 ? 4.807 -15.178 -16.763 1.00 66.88 82 ARG A CA 1
ATOM 646 C C . ARG A 1 82 ? 5.729 -15.178 -17.986 1.00 66.88 82 ARG A C 1
ATOM 648 O O . ARG A 1 82 ? 5.285 -14.708 -19.038 1.00 66.88 82 ARG A O 1
ATOM 655 N N . PRO A 1 83 ? 6.985 -15.646 -17.882 1.00 61.75 83 PRO A N 1
ATOM 656 C CA . PRO A 1 83 ? 7.831 -15.732 -19.060 1.00 61.75 83 PRO A CA 1
ATOM 657 C C . PRO A 1 83 ? 7.096 -16.561 -20.126 1.00 61.75 83 PRO A C 1
ATOM 659 O O . PRO A 1 83 ? 6.425 -17.539 -19.768 1.00 61.75 83 PRO A O 1
ATOM 662 N N . PRO A 1 84 ? 7.158 -16.172 -21.413 1.00 61.44 84 PRO A N 1
ATOM 663 C CA . PRO A 1 84 ? 6.612 -17.005 -22.474 1.00 61.44 84 PRO A CA 1
ATOM 664 C C . PRO A 1 84 ? 7.265 -18.382 -22.344 1.00 61.44 84 PRO A C 1
ATOM 666 O O . PRO A 1 84 ? 8.488 -18.441 -22.238 1.00 61.44 84 PRO A O 1
ATOM 669 N N . PHE A 1 85 ? 6.433 -19.429 -22.248 1.00 58.81 85 PHE A N 1
ATOM 670 C CA . PHE A 1 85 ? 6.789 -20.845 -22.072 1.00 58.81 85 PHE A CA 1
ATOM 671 C C . PHE A 1 85 ? 8.277 -21.128 -22.288 1.00 58.81 85 PHE A C 1
ATOM 673 O O . PHE A 1 85 ? 8.776 -21.032 -23.414 1.00 58.81 85 PHE A O 1
ATOM 680 N N . THR A 1 86 ? 8.991 -21.502 -21.226 1.00 54.28 86 THR A N 1
ATOM 681 C CA . THR A 1 86 ? 10.325 -22.054 -21.440 1.00 54.28 86 THR A CA 1
ATOM 682 C C . THR A 1 86 ? 10.147 -23.402 -22.138 1.00 54.28 86 THR A C 1
ATOM 684 O O . THR A 1 86 ? 9.198 -24.128 -21.855 1.00 54.28 86 THR A O 1
ATOM 687 N N . ILE A 1 87 ? 11.027 -23.764 -23.075 1.00 56.47 87 ILE A N 1
ATOM 688 C CA . ILE A 1 87 ? 10.960 -25.059 -23.789 1.00 56.47 87 ILE A CA 1
ATOM 689 C C . ILE A 1 87 ? 10.948 -26.254 -22.801 1.00 56.47 87 ILE A C 1
ATOM 691 O O . ILE A 1 87 ? 10.497 -27.342 -23.147 1.00 56.47 87 ILE A O 1
ATOM 695 N N . PHE A 1 88 ? 11.367 -26.031 -21.551 1.00 55.59 88 PHE A N 1
ATOM 696 C CA . PHE A 1 88 ? 11.332 -26.987 -20.442 1.00 55.59 88 PHE A CA 1
ATOM 697 C C . PHE A 1 88 ? 9.952 -27.184 -19.791 1.00 55.59 88 PHE A C 1
ATOM 699 O O . PHE A 1 88 ? 9.776 -28.150 -19.056 1.00 55.59 88 PHE A O 1
ATOM 706 N N . ASP A 1 89 ? 8.974 -26.319 -20.074 1.00 56.09 89 ASP A N 1
ATOM 707 C CA . ASP A 1 89 ? 7.585 -26.459 -19.612 1.00 56.09 89 ASP A CA 1
ATOM 708 C C . ASP A 1 89 ? 6.744 -27.349 -20.543 1.00 56.09 89 ASP A C 1
ATOM 710 O O . ASP A 1 89 ? 5.574 -27.624 -20.264 1.00 56.09 89 ASP A O 1
ATOM 714 N N . ILE A 1 90 ? 7.315 -27.803 -21.664 1.00 60.84 90 ILE A N 1
ATOM 715 C CA . ILE A 1 90 ? 6.700 -28.844 -22.483 1.00 60.84 90 ILE A CA 1
ATOM 716 C C . ILE A 1 90 ? 6.905 -30.161 -21.728 1.00 60.84 90 ILE A C 1
ATOM 718 O O . ILE A 1 90 ? 8.058 -30.535 -21.502 1.00 60.84 90 ILE A O 1
ATOM 722 N N . PRO A 1 91 ? 5.845 -30.907 -21.361 1.00 53.22 91 PRO A N 1
ATOM 723 C CA . PRO A 1 91 ? 6.005 -32.284 -20.923 1.00 53.22 91 PRO A CA 1
ATOM 724 C C . PRO A 1 91 ? 6.530 -33.088 -22.116 1.00 53.22 91 PRO A C 1
ATOM 726 O O . PRO A 1 91 ? 5.774 -33.611 -22.932 1.00 53.22 91 PRO A O 1
ATOM 729 N N . VAL A 1 92 ? 7.851 -33.143 -22.259 1.00 59.41 92 VAL A N 1
ATOM 730 C CA . VAL A 1 92 ? 8.513 -34.077 -23.158 1.00 59.41 92 VAL A CA 1
ATOM 731 C C . VAL A 1 92 ? 8.201 -35.457 -22.614 1.00 59.41 92 VAL A C 1
ATOM 733 O O . VAL A 1 92 ? 8.661 -35.839 -21.537 1.00 59.41 92 VAL A O 1
ATOM 736 N N . SER A 1 93 ? 7.353 -36.193 -23.333 1.00 66.81 93 SER A N 1
ATOM 737 C CA . SER A 1 93 ? 7.151 -37.601 -23.024 1.00 66.81 93 SER A CA 1
ATOM 738 C C . SER A 1 93 ? 8.524 -38.290 -23.013 1.00 66.81 93 SER A C 1
ATOM 740 O O . SER A 1 93 ? 9.414 -37.879 -23.767 1.00 66.81 93 SER A O 1
ATOM 742 N N . PRO A 1 94 ? 8.727 -39.340 -22.200 1.00 67.56 94 PRO A N 1
ATOM 743 C CA . PRO A 1 94 ? 9.994 -40.075 -22.178 1.00 67.56 94 PRO A CA 1
ATOM 744 C C . PRO A 1 94 ? 10.478 -40.471 -23.586 1.00 67.56 94 PRO A C 1
ATOM 746 O O . PRO A 1 94 ? 11.665 -40.390 -23.887 1.00 67.56 94 PRO A O 1
ATOM 749 N N . VAL A 1 95 ? 9.527 -40.768 -24.480 1.00 68.06 95 VAL A N 1
ATOM 750 C CA . VAL A 1 95 ? 9.748 -41.099 -25.896 1.00 68.06 95 VAL A CA 1
ATOM 751 C C . VAL A 1 95 ? 10.369 -39.940 -26.685 1.00 68.06 95 VAL A C 1
ATOM 753 O O . VAL A 1 95 ? 11.260 -40.149 -27.506 1.00 68.06 95 VAL A O 1
ATOM 756 N N . ALA A 1 96 ? 9.927 -38.703 -26.445 1.00 66.31 96 ALA A N 1
ATOM 757 C CA . ALA A 1 96 ? 10.469 -37.531 -27.129 1.00 66.31 96 ALA A CA 1
ATOM 758 C C . ALA A 1 96 ? 11.924 -37.252 -26.720 1.00 66.31 96 ALA A C 1
ATOM 760 O O . ALA A 1 96 ? 12.714 -36.785 -27.539 1.00 66.31 96 ALA A O 1
ATOM 761 N N . MET A 1 97 ? 12.296 -37.567 -25.476 1.00 72.06 97 MET A N 1
ATOM 762 C CA . MET A 1 97 ? 13.658 -37.350 -24.989 1.00 72.06 97 MET A CA 1
ATOM 763 C C . MET A 1 97 ? 14.653 -38.366 -25.538 1.00 72.06 97 MET A C 1
ATOM 765 O O . MET A 1 97 ? 15.772 -38.001 -25.893 1.00 72.06 97 MET A O 1
ATOM 769 N N . GLU A 1 98 ? 14.220 -39.611 -25.705 1.00 72.62 98 GLU A N 1
ATOM 770 C CA . GLU A 1 98 ? 15.019 -40.659 -26.337 1.00 72.62 98 GLU A CA 1
ATOM 771 C C . GLU A 1 98 ? 15.361 -40.305 -27.796 1.00 72.62 98 GLU A C 1
ATOM 773 O O . GLU A 1 98 ? 16.521 -40.379 -28.204 1.00 72.62 98 GLU A O 1
ATOM 778 N N . ALA A 1 99 ? 14.388 -39.793 -28.560 1.00 73.75 99 ALA A N 1
ATOM 779 C CA . ALA A 1 99 ? 14.610 -39.352 -29.938 1.00 73.75 99 ALA A CA 1
ATOM 780 C C . ALA A 1 99 ? 15.625 -38.195 -30.045 1.00 73.75 99 ALA A C 1
ATOM 782 O O . ALA A 1 99 ? 16.485 -38.202 -30.928 1.00 73.75 99 ALA A O 1
ATOM 783 N N . VAL A 1 100 ? 15.565 -37.217 -29.135 1.00 77.81 100 VAL A N 1
ATOM 784 C CA . VAL A 1 100 ? 16.507 -36.081 -29.109 1.00 77.81 100 VAL A CA 1
ATOM 785 C C . VAL A 1 100 ? 17.931 -36.546 -28.795 1.00 77.81 100 VAL A C 1
ATOM 787 O O . VAL A 1 100 ? 18.883 -36.083 -29.427 1.00 77.81 100 VAL A O 1
ATOM 790 N N . VAL A 1 101 ? 18.085 -37.487 -27.860 1.00 81.75 101 VAL A N 1
ATOM 791 C CA . VAL A 1 101 ? 19.390 -38.065 -27.511 1.00 81.75 101 VAL A CA 1
ATOM 792 C C . VAL A 1 101 ? 20.005 -38.785 -28.711 1.00 81.75 101 VAL A C 1
ATOM 794 O O . VAL A 1 101 ? 21.177 -38.556 -29.006 1.00 81.75 101 VAL A O 1
ATOM 797 N N . HIS A 1 102 ? 19.230 -39.584 -29.451 1.00 80.94 102 HIS A N 1
ATOM 798 C CA . HIS A 1 102 ? 19.730 -40.271 -30.647 1.00 80.94 102 HIS A CA 1
ATOM 799 C C . HIS A 1 102 ? 20.231 -39.300 -31.723 1.00 80.94 102 HIS A C 1
ATOM 801 O O . HIS A 1 102 ? 21.344 -39.461 -32.222 1.00 80.94 102 HIS A O 1
ATOM 807 N N . VAL A 1 103 ? 19.470 -38.240 -32.011 1.00 82.88 103 VAL A N 1
ATOM 808 C CA . VAL A 1 103 ? 19.874 -37.222 -32.997 1.00 82.88 103 VAL A CA 1
ATOM 809 C C . VAL A 1 103 ? 21.166 -36.511 -32.576 1.00 82.88 103 VAL A C 1
ATOM 811 O O . VAL A 1 103 ? 22.037 -36.260 -33.411 1.00 82.88 103 VAL A O 1
ATOM 814 N N . LEU A 1 104 ? 21.322 -36.203 -31.285 1.00 82.81 104 LEU A N 1
ATOM 815 C CA . LEU A 1 104 ? 22.541 -35.578 -30.767 1.00 82.81 104 LEU A CA 1
ATOM 816 C C . LEU A 1 104 ? 23.748 -36.517 -30.837 1.00 82.81 104 LEU A C 1
ATOM 818 O O . LEU A 1 104 ? 24.830 -36.078 -31.227 1.00 82.81 104 LEU A O 1
ATOM 822 N N . VAL A 1 105 ? 23.578 -37.797 -30.501 1.00 88.06 105 VAL A N 1
ATOM 823 C CA . VAL A 1 105 ? 24.649 -38.801 -30.601 1.00 88.06 105 VAL A CA 1
ATOM 824 C C . VAL A 1 105 ? 25.122 -38.945 -32.048 1.00 88.06 105 VAL A C 1
ATOM 826 O O . VAL A 1 105 ? 26.330 -38.90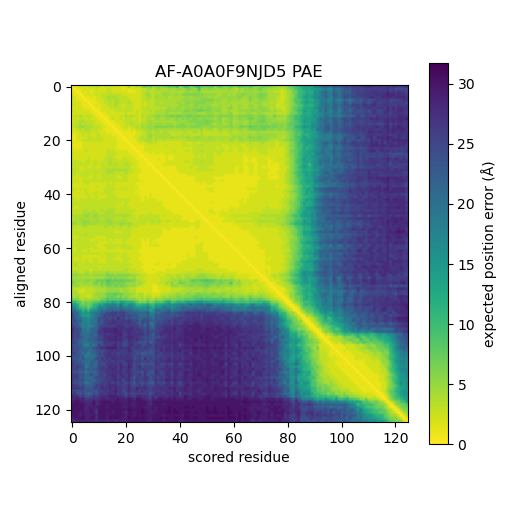4 -32.296 1.00 88.06 105 VAL A O 1
ATOM 829 N N . ASP A 1 106 ? 24.198 -39.015 -33.005 1.00 87.81 106 ASP A N 1
ATOM 830 C CA . ASP A 1 106 ? 24.528 -39.123 -34.429 1.00 87.81 106 ASP A CA 1
ATOM 831 C C . ASP A 1 106 ? 25.255 -37.876 -34.950 1.00 87.81 106 ASP A C 1
ATOM 833 O O . ASP A 1 106 ? 26.250 -37.979 -35.677 1.00 87.81 106 ASP A O 1
ATOM 837 N N . LEU A 1 107 ? 24.818 -36.685 -34.528 1.00 86.50 107 LEU A N 1
ATOM 838 C CA . LEU A 1 107 ? 25.465 -35.425 -34.893 1.00 86.50 107 LEU A CA 1
ATOM 839 C C . LEU A 1 107 ? 26.891 -35.334 -34.330 1.00 86.50 107 LEU A C 1
ATOM 841 O O . LEU A 1 107 ? 27.816 -34.924 -35.035 1.00 86.50 107 LEU A O 1
ATOM 845 N N . MET A 1 108 ? 27.089 -35.747 -33.078 1.00 88.25 108 MET A N 1
ATOM 846 C CA . MET A 1 108 ? 28.404 -35.746 -32.433 1.00 88.25 108 MET A CA 1
ATOM 847 C C . MET A 1 108 ? 29.345 -36.787 -33.046 1.00 88.25 108 MET A C 1
ATOM 849 O O . MET A 1 108 ? 30.538 -36.515 -33.215 1.00 88.25 108 MET A O 1
ATOM 853 N N . ALA A 1 109 ? 28.826 -37.950 -33.443 1.00 85.94 109 ALA A N 1
ATOM 854 C CA . ALA A 1 109 ? 29.591 -38.955 -34.174 1.00 85.94 109 ALA A CA 1
ATOM 855 C C . ALA A 1 109 ? 30.034 -38.428 -35.549 1.00 85.94 109 ALA A C 1
ATOM 857 O O . ALA A 1 109 ? 31.191 -38.598 -35.941 1.00 85.94 109 ALA A O 1
ATOM 858 N N . GLU A 1 110 ? 29.152 -37.723 -36.259 1.00 85.44 110 GLU A N 1
ATOM 859 C CA . GLU A 1 110 ? 29.465 -37.124 -37.556 1.00 85.44 110 GLU A CA 1
ATOM 860 C C . GLU A 1 110 ? 30.495 -35.993 -37.458 1.00 85.44 110 GLU A C 1
ATOM 862 O O . GLU A 1 110 ? 31.442 -35.941 -38.247 1.00 85.44 110 GLU A O 1
ATOM 867 N N . LEU A 1 111 ? 30.366 -35.119 -36.456 1.00 81.44 111 LEU A N 1
ATOM 868 C CA . LEU A 1 111 ? 31.356 -34.076 -36.179 1.00 81.44 111 LEU A CA 1
ATOM 869 C C . LEU A 1 111 ? 32.725 -34.678 -35.856 1.00 81.44 111 LEU A C 1
ATOM 871 O O . LEU A 1 111 ? 33.742 -34.227 -36.385 1.00 81.44 111 LEU A O 1
ATOM 875 N N . THR A 1 112 ? 32.746 -35.746 -35.059 1.00 82.12 112 THR A N 1
ATOM 876 C CA . THR A 1 112 ? 33.979 -36.456 -34.709 1.00 82.12 112 THR A CA 1
ATOM 877 C C . THR A 1 112 ? 34.643 -37.049 -35.955 1.00 82.12 112 THR A C 1
ATOM 879 O O . THR A 1 112 ? 35.832 -36.816 -36.176 1.00 82.12 112 THR A O 1
ATOM 882 N N . ARG A 1 113 ? 33.880 -37.722 -36.833 1.00 81.69 113 ARG A N 1
ATOM 883 C CA . ARG A 1 113 ? 34.387 -38.267 -38.110 1.00 81.69 113 ARG A CA 1
ATOM 884 C C . ARG A 1 113 ? 35.007 -37.193 -39.002 1.00 81.69 113 ARG A C 1
ATOM 886 O O . ARG A 1 113 ? 36.106 -37.394 -39.520 1.00 81.69 113 ARG A O 1
ATOM 893 N N . LYS A 1 114 ? 34.342 -36.043 -39.144 1.00 79.31 114 LYS A N 1
ATOM 894 C CA . LYS A 1 114 ? 34.837 -34.917 -39.955 1.00 79.31 114 LYS A CA 1
ATOM 895 C C . LYS A 1 114 ? 36.134 -34.324 -39.407 1.00 79.31 114 LYS A C 1
ATOM 897 O O . LYS A 1 114 ? 37.021 -33.990 -40.187 1.00 79.31 114 LYS A O 1
ATOM 902 N N . ILE A 1 115 ? 36.273 -34.241 -38.084 1.00 78.19 115 ILE A N 1
ATOM 903 C CA . ILE A 1 115 ? 37.504 -33.765 -37.437 1.00 78.19 115 ILE A CA 1
ATOM 904 C C . ILE A 1 115 ? 38.652 -34.765 -37.650 1.00 78.19 115 ILE A C 1
ATOM 906 O O . ILE A 1 115 ? 39.770 -34.358 -37.961 1.00 78.19 115 ILE A O 1
ATOM 910 N N . THR A 1 116 ? 38.393 -36.074 -37.545 1.00 74.56 116 THR A N 1
ATOM 911 C CA . THR A 1 116 ? 39.437 -37.104 -37.707 1.00 74.56 116 THR A CA 1
ATOM 912 C C . THR A 1 116 ? 39.906 -37.268 -39.162 1.00 74.56 116 THR A C 1
ATOM 914 O O . THR A 1 116 ? 41.076 -37.561 -39.394 1.00 74.56 116 THR A O 1
ATOM 917 N N . GLN A 1 117 ? 39.037 -37.046 -40.155 1.00 71.69 117 GLN A N 1
ATOM 918 C CA . GLN A 1 117 ? 39.370 -37.198 -41.583 1.00 71.69 117 GLN A CA 1
ATOM 919 C C . GLN A 1 117 ? 40.061 -35.966 -42.212 1.00 71.69 117 GLN A C 1
ATOM 921 O O . GLN A 1 117 ? 40.492 -36.029 -43.362 1.00 71.69 117 GLN A O 1
ATOM 926 N N . GLY A 1 118 ? 40.189 -34.851 -41.480 1.00 61.03 118 GLY A N 1
ATOM 927 C CA . GLY A 1 118 ? 40.582 -33.543 -42.024 1.00 61.03 118 GLY A CA 1
ATOM 928 C C . GLY A 1 118 ? 42.024 -33.065 -41.799 1.00 61.03 118 GLY A C 1
ATOM 929 O O . GLY A 1 118 ? 42.296 -31.904 -42.094 1.00 61.03 118 GLY A O 1
ATOM 930 N N . ILE A 1 119 ? 42.964 -33.876 -41.291 1.00 55.50 119 ILE A N 1
ATOM 931 C CA . ILE A 1 119 ? 44.345 -33.406 -41.028 1.00 55.50 119 ILE A CA 1
ATOM 932 C C . ILE A 1 119 ? 45.337 -33.967 -42.067 1.00 55.50 119 ILE A C 1
ATOM 934 O O . ILE A 1 119 ? 45.850 -35.074 -41.886 1.00 55.50 119 ILE A O 1
ATOM 938 N N . PRO A 1 120 ? 45.680 -33.231 -43.145 1.00 52.78 120 PRO A N 1
ATOM 939 C CA . PRO A 1 120 ? 46.790 -33.614 -44.008 1.00 52.78 120 PRO A CA 1
ATOM 940 C C . PRO A 1 120 ? 48.1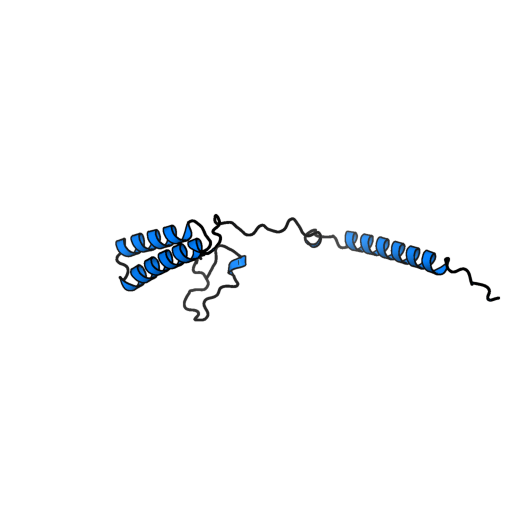26 -33.413 -43.273 1.00 52.78 120 PRO A C 1
ATOM 942 O O . PRO A 1 120 ? 48.474 -32.310 -42.849 1.00 52.78 120 PRO A O 1
ATOM 945 N N . GLN A 1 121 ? 48.894 -34.497 -43.140 1.00 58.19 121 GLN A N 1
ATOM 946 C CA . GLN A 1 121 ? 50.250 -34.504 -42.583 1.00 58.19 121 GLN A CA 1
ATOM 947 C C . GLN A 1 121 ? 51.170 -33.600 -43.423 1.00 58.19 121 GLN A C 1
ATOM 949 O O . GLN A 1 121 ? 51.553 -33.931 -44.548 1.00 58.19 121 GLN A O 1
ATOM 954 N N . ARG A 1 122 ? 51.524 -32.431 -42.880 1.00 49.41 122 ARG A N 1
ATOM 955 C CA . ARG A 1 122 ? 52.411 -31.450 -43.521 1.00 49.41 122 ARG A CA 1
ATOM 956 C C . ARG A 1 122 ? 53.830 -32.038 -43.600 1.00 49.41 122 ARG A C 1
ATOM 958 O O . ARG A 1 122 ? 54.526 -32.112 -42.589 1.00 49.41 122 ARG A O 1
ATOM 965 N N . ARG A 1 123 ? 54.269 -32.476 -44.789 1.00 48.91 123 ARG A N 1
ATOM 966 C CA . ARG A 1 123 ? 55.661 -32.913 -45.030 1.00 48.91 123 ARG A CA 1
ATOM 967 C C . ARG A 1 123 ? 56.617 -31.750 -44.736 1.00 48.91 123 ARG A C 1
ATOM 969 O O . ARG A 1 123 ? 56.554 -30.724 -45.409 1.00 48.91 123 ARG A O 1
ATOM 976 N N . LYS A 1 124 ? 57.486 -31.926 -43.736 1.00 48.91 124 LYS A N 1
ATOM 977 C CA . LYS A 1 124 ? 58.607 -31.023 -43.441 1.00 48.91 124 LYS A CA 1
ATOM 978 C C . LYS A 1 124 ? 59.625 -31.096 -44.589 1.00 48.91 124 LYS A C 1
ATOM 980 O O . LYS A 1 124 ? 60.020 -32.196 -44.972 1.00 48.91 124 LYS A O 1
ATOM 985 N N . LYS A 1 125 ? 60.010 -29.940 -45.126 1.00 49.59 125 LYS A N 1
ATOM 986 C CA . LYS A 1 125 ? 61.277 -29.729 -45.834 1.00 49.59 125 LYS A CA 1
ATOM 987 C C . LYS A 1 125 ? 62.145 -28.850 -44.952 1.00 49.59 125 LYS A C 1
ATOM 989 O O . LYS A 1 125 ? 61.550 -27.973 -44.286 1.00 49.59 125 LYS A O 1
#

Radius of gyration: 29.74 Å; Cα con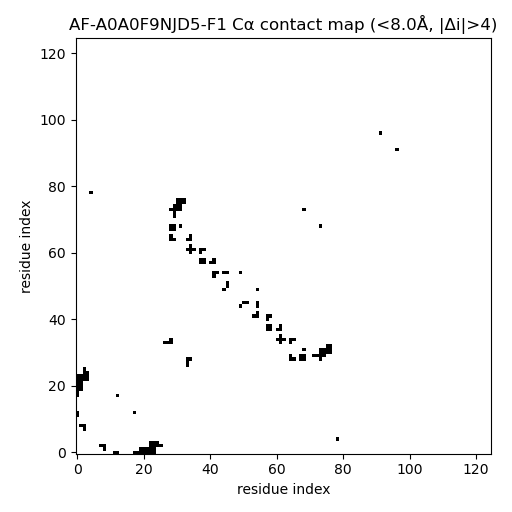tacts (8 Å, |Δi|>4): 82; chains: 1; bounding box: 76×53×63 Å

Sequence (125 aa):
MIHAREDYNRIQDPAGKIPIDEPVFLIRGQDTVGPEAVEAWAELAEKLGAGSDIILKAREHAEAMRTWQWCHSKKTPDLPQRPPFTIFDIPVSPVAMEAVVHVLVDLMAELTRKITQGIPQRRKK